Protein AF-A0A9E0BGP8-F1 (afdb_monomer_lite)

pLDDT: mean 94.91, std 9.85, range [43.12, 98.81]

Foldseek 3Di:
DDPVVLPVVLCCLQVVLLQQLLVQLQPDPNQLVSLVVSLVVSLVVLVVCCVVDPDDPVSSVCRSVPRGRVSSNNSSVNSNVVPPD

Secondary structure (DSSP, 8-state):
--GGGGHHHHHHHHHHHHHHHHHHHHH-SSHHHHHHHHHHHHHHHHHHHHHHS---HHHHHHHHHHTSHHHHHHHHHHHHHTT--

Radius of gyration: 13.69 Å; chains: 1; bounding box: 29×20×42 Å

Structure (mmCIF, N/CA/C/O backbone):
data_AF-A0A9E0BGP8-F1
#
_entry.id   AF-A0A9E0BGP8-F1
#
loop_
_atom_site.group_PDB
_atom_site.id
_atom_site.type_symbol
_atom_site.label_atom_id
_atom_site.label_alt_id
_atom_site.label_comp_id
_atom_site.label_asym_id
_atom_site.label_entity_id
_atom_site.label_seq_id
_atom_site.pdbx_PDB_ins_code
_atom_site.Cartn_x
_atom_site.Cartn_y
_atom_site.Cartn_z
_atom_site.occupancy
_atom_site.B_iso_or_equiv
_atom_site.auth_seq_id
_atom_site.auth_comp_id
_atom_site.auth_asym_id
_atom_site.auth_atom_id
_atom_site.pdbx_PDB_model_num
ATOM 1 N N . MET A 1 1 ? 16.127 -5.490 -18.549 1.00 75.00 1 MET A N 1
ATOM 2 C CA . MET A 1 1 ? 15.644 -5.639 -17.157 1.00 75.00 1 MET A CA 1
ATOM 3 C C . MET A 1 1 ? 15.039 -7.025 -17.020 1.00 75.00 1 MET A C 1
ATOM 5 O O . MET A 1 1 ? 14.289 -7.411 -17.905 1.00 75.00 1 MET A O 1
ATOM 9 N N . GLU A 1 2 ? 15.369 -7.771 -15.969 1.00 89.94 2 GLU A N 1
ATOM 10 C CA . GLU A 1 2 ? 14.845 -9.124 -15.739 1.00 89.94 2 GLU A CA 1
ATOM 11 C C . GLU A 1 2 ? 13.746 -9.118 -14.662 1.00 89.94 2 GLU A C 1
ATOM 13 O O . GLU A 1 2 ? 13.812 -8.282 -13.757 1.00 89.94 2 GLU A O 1
ATOM 18 N N . PRO A 1 3 ? 12.778 -10.059 -14.694 1.00 89.38 3 PRO A N 1
ATOM 19 C CA . PRO A 1 3 ? 11.700 -10.140 -13.702 1.00 89.38 3 PRO A CA 1
ATOM 20 C C . PRO A 1 3 ? 12.176 -10.169 -12.242 1.00 89.38 3 PRO A C 1
ATOM 22 O O . PRO A 1 3 ? 11.547 -9.567 -11.376 1.00 89.38 3 PRO A O 1
ATOM 25 N N . LYS A 1 4 ? 13.328 -10.796 -11.963 1.00 92.62 4 LYS A N 1
ATOM 26 C CA . LYS A 1 4 ? 13.892 -10.905 -10.606 1.00 92.62 4 LYS A CA 1
ATOM 27 C C . LYS A 1 4 ? 14.159 -9.550 -9.936 1.00 92.62 4 LYS A C 1
ATOM 29 O O . LYS A 1 4 ? 14.085 -9.454 -8.716 1.00 92.62 4 LYS A O 1
ATOM 34 N N . HIS A 1 5 ? 14.428 -8.498 -10.714 1.00 93.12 5 HIS A N 1
ATOM 35 C CA . HIS A 1 5 ? 14.701 -7.160 -10.177 1.00 93.12 5 HIS A CA 1
ATOM 36 C C . HI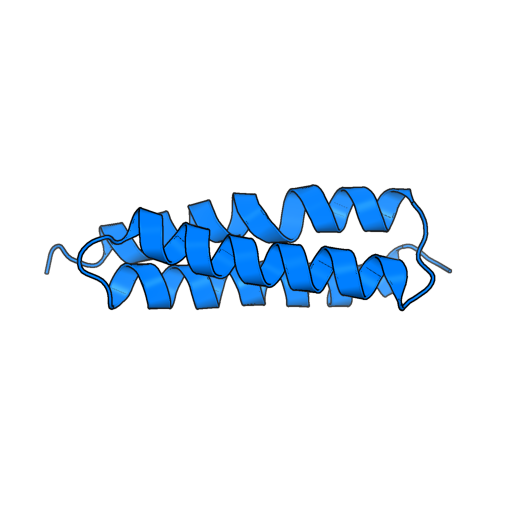S A 1 5 ? 13.453 -6.475 -9.605 1.00 93.12 5 HIS A C 1
ATOM 38 O O . HIS A 1 5 ? 13.572 -5.489 -8.887 1.00 93.12 5 HIS A O 1
ATOM 44 N N . PHE A 1 6 ? 12.266 -7.002 -9.904 1.00 95.25 6 PHE A N 1
ATOM 45 C CA . PHE A 1 6 ? 10.985 -6.410 -9.535 1.00 95.25 6 PHE A CA 1
ATOM 46 C C . PHE A 1 6 ? 10.312 -7.090 -8.340 1.00 95.25 6 PHE A C 1
ATOM 48 O O . PHE A 1 6 ? 9.341 -6.566 -7.801 1.00 95.25 6 PHE A O 1
ATOM 55 N N . VAL A 1 7 ? 10.866 -8.216 -7.878 1.00 96.75 7 VAL A N 1
ATOM 56 C CA . VAL A 1 7 ? 10.364 -8.945 -6.707 1.00 96.75 7 VAL A CA 1
ATOM 57 C C . VAL A 1 7 ? 10.437 -8.071 -5.457 1.00 96.75 7 VAL A C 1
ATOM 59 O O . VAL A 1 7 ? 9.440 -7.902 -4.765 1.00 96.75 7 VAL A O 1
ATOM 62 N N . PHE A 1 8 ? 11.594 -7.467 -5.179 1.00 97.31 8 PHE A N 1
ATOM 63 C CA . PHE A 1 8 ? 11.764 -6.637 -3.985 1.00 97.31 8 PHE A CA 1
ATOM 64 C C . PHE A 1 8 ? 10.975 -5.322 -4.026 1.00 97.31 8 PHE A C 1
ATOM 66 O O . PHE A 1 8 ? 10.340 -5.021 -3.018 1.00 97.31 8 PHE A O 1
ATOM 73 N N . PRO A 1 9 ? 10.934 -4.570 -5.144 1.00 97.06 9 PRO A N 1
ATOM 74 C CA . PRO A 1 9 ? 10.027 -3.432 -5.276 1.00 97.06 9 PRO A CA 1
ATOM 75 C C . PRO A 1 9 ? 8.561 -3.794 -5.005 1.00 97.06 9 PRO A C 1
ATOM 77 O O . PRO A 1 9 ? 7.935 -3.164 -4.156 1.00 97.06 9 PRO A O 1
ATOM 80 N N . PHE A 1 10 ? 8.050 -4.863 -5.630 1.00 98.19 10 PHE A N 1
ATOM 81 C CA . PHE A 1 10 ? 6.680 -5.327 -5.390 1.00 98.19 10 PHE A CA 1
ATOM 82 C C . PHE A 1 10 ? 6.438 -5.658 -3.916 1.00 98.19 10 PHE A C 1
ATOM 84 O O . PHE A 1 10 ? 5.464 -5.203 -3.320 1.00 98.19 10 PHE A O 1
ATOM 91 N N . LEU A 1 11 ? 7.336 -6.437 -3.303 1.00 98.25 11 LEU A N 1
ATOM 92 C CA . LEU A 1 11 ? 7.214 -6.817 -1.897 1.00 98.25 11 LEU A CA 1
ATOM 93 C C . LEU A 1 11 ? 7.268 -5.599 -0.973 1.00 98.25 11 LEU A C 1
ATOM 95 O O . LEU A 1 11 ? 6.495 -5.540 -0.020 1.00 98.25 11 LEU A O 1
ATOM 99 N N . ALA A 1 12 ? 8.133 -4.624 -1.255 1.00 98.19 12 ALA A N 1
ATOM 100 C CA . ALA A 1 12 ? 8.224 -3.395 -0.475 1.00 98.19 12 ALA A CA 1
ATOM 101 C C . ALA A 1 12 ? 6.908 -2.605 -0.523 1.00 98.19 12 ALA A C 1
ATOM 103 O O . ALA A 1 12 ? 6.390 -2.211 0.524 1.00 98.19 12 ALA A O 1
ATOM 104 N N . HIS A 1 13 ? 6.322 -2.437 -1.710 1.00 98.38 13 HIS A N 1
ATOM 105 C CA . HIS A 1 13 ? 5.027 -1.776 -1.865 1.00 98.38 13 HIS A CA 1
ATOM 106 C C . HIS A 1 13 ? 3.895 -2.561 -1.188 1.00 98.38 13 HIS A C 1
ATOM 108 O O . HIS A 1 13 ? 3.096 -1.986 -0.444 1.00 98.38 13 HIS A O 1
ATOM 114 N N . ALA A 1 14 ? 3.858 -3.880 -1.389 1.00 98.75 14 ALA A N 1
ATOM 115 C CA . ALA A 1 14 ? 2.797 -4.751 -0.900 1.00 98.75 14 ALA A CA 1
ATOM 116 C C . ALA A 1 14 ? 2.797 -4.879 0.628 1.00 98.75 14 ALA A C 1
ATOM 118 O O . ALA A 1 14 ? 1.770 -4.673 1.281 1.00 98.75 14 ALA A O 1
ATOM 119 N N . ILE A 1 15 ? 3.956 -5.186 1.214 1.00 98.69 15 ILE A N 1
ATOM 120 C CA . ILE A 1 15 ? 4.115 -5.335 2.665 1.00 98.69 15 ILE A CA 1
ATOM 121 C C . ILE A 1 15 ? 3.978 -3.976 3.350 1.00 98.69 15 ILE A C 1
ATOM 123 O O . ILE A 1 15 ? 3.322 -3.892 4.388 1.00 98.69 15 ILE A O 1
ATOM 127 N N . GLY A 1 16 ? 4.526 -2.907 2.760 1.00 98.56 16 GLY A N 1
ATOM 128 C CA . GLY A 1 16 ? 4.362 -1.549 3.275 1.00 98.56 16 GLY A CA 1
ATOM 129 C C . GLY A 1 16 ? 2.891 -1.137 3.350 1.00 98.56 16 GLY A C 1
ATOM 130 O O . GLY A 1 16 ? 2.430 -0.691 4.404 1.00 98.56 16 GLY A O 1
ATOM 131 N N . THR A 1 17 ? 2.128 -1.371 2.276 1.00 98.81 17 THR A N 1
ATOM 132 C CA . THR A 1 17 ? 0.690 -1.069 2.260 1.00 98.81 17 THR A CA 1
ATOM 133 C C . THR A 1 17 ? -0.074 -1.916 3.273 1.00 98.81 17 THR A C 1
ATOM 135 O O . THR A 1 17 ? -0.900 -1.386 4.017 1.00 98.81 17 THR A O 1
ATOM 138 N N . LEU A 1 18 ? 0.215 -3.219 3.348 1.00 98.81 18 LEU A N 1
ATOM 139 C CA . LEU A 1 18 ? -0.433 -4.130 4.294 1.00 98.81 18 LEU A CA 1
ATOM 140 C C . LEU A 1 18 ? -0.184 -3.722 5.746 1.00 98.81 18 LEU A C 1
ATOM 142 O O . LEU A 1 18 ? -1.136 -3.628 6.520 1.00 98.81 18 LEU A O 1
ATOM 146 N N . ALA A 1 19 ? 1.070 -3.455 6.114 1.00 98.69 19 ALA A N 1
ATOM 147 C CA . ALA A 1 19 ? 1.436 -3.063 7.471 1.00 98.69 19 ALA A CA 1
ATOM 148 C C . ALA A 1 19 ? 0.824 -1.705 7.846 1.00 98.69 19 ALA A C 1
ATOM 150 O O . ALA A 1 19 ? 0.229 -1.567 8.917 1.00 98.69 19 ALA A O 1
ATOM 151 N N . GLY A 1 20 ? 0.896 -0.720 6.945 1.00 98.62 20 GLY A N 1
ATOM 152 C CA . GLY A 1 20 ? 0.291 0.594 7.156 1.00 98.62 20 GLY A CA 1
ATOM 153 C C . GLY A 1 20 ? -1.228 0.516 7.323 1.00 98.62 20 GLY A C 1
ATOM 154 O O . GLY A 1 20 ? -1.781 1.082 8.267 1.00 98.62 20 GLY A O 1
ATOM 155 N N . ALA A 1 21 ? -1.908 -0.232 6.453 1.00 98.62 21 ALA A N 1
ATOM 156 C CA . ALA A 1 21 ? -3.353 -0.424 6.525 1.00 98.62 21 ALA A CA 1
ATOM 157 C C . ALA A 1 21 ? -3.783 -1.207 7.775 1.00 98.62 21 ALA A C 1
ATOM 159 O O . ALA A 1 21 ? -4.799 -0.867 8.385 1.00 98.62 21 ALA A O 1
ATOM 160 N N . PHE A 1 22 ? -3.001 -2.209 8.188 1.00 98.62 22 PHE A N 1
ATOM 161 C CA . PHE A 1 22 ? -3.213 -2.946 9.434 1.00 98.62 22 PHE A CA 1
ATOM 162 C C . PHE A 1 22 ? -3.169 -2.022 10.651 1.00 98.62 22 PHE A C 1
ATOM 164 O O . PHE A 1 22 ? -4.115 -1.999 11.444 1.00 98.62 22 PHE A O 1
ATOM 171 N N . LEU A 1 23 ? -2.111 -1.217 10.775 1.00 98.44 23 LEU A N 1
ATOM 172 C CA . LEU A 1 23 ? -1.964 -0.280 11.888 1.00 98.44 23 LEU A CA 1
ATOM 173 C C . LEU A 1 23 ? -3.066 0.788 11.868 1.00 98.44 23 LEU A C 1
ATOM 175 O O . LEU A 1 23 ? -3.684 1.051 12.899 1.00 98.44 23 LEU A O 1
ATOM 179 N N . ALA A 1 24 ? -3.388 1.341 10.697 1.00 98.25 24 ALA A N 1
ATOM 180 C CA . ALA A 1 24 ? -4.461 2.323 10.553 1.00 98.25 24 ALA A CA 1
ATOM 181 C C . ALA A 1 24 ? -5.832 1.761 10.950 1.00 98.25 24 ALA A C 1
ATOM 183 O O . ALA A 1 24 ? -6.604 2.432 11.638 1.00 98.25 24 ALA A O 1
ATOM 184 N N . ALA A 1 25 ? -6.142 0.522 10.563 1.00 98.06 25 ALA A N 1
ATOM 185 C CA . ALA A 1 25 ? -7.366 -0.146 10.990 1.00 98.06 25 ALA A CA 1
ATOM 186 C C . ALA A 1 25 ? -7.383 -0.441 12.493 1.00 98.06 25 ALA A C 1
ATOM 188 O O . ALA A 1 25 ? -8.438 -0.329 13.114 1.00 98.06 25 ALA A O 1
ATOM 189 N N . ARG A 1 26 ? -6.242 -0.804 13.091 1.00 96.12 26 ARG A N 1
ATOM 190 C CA . ARG A 1 26 ? -6.163 -1.141 14.519 1.00 96.12 26 ARG A CA 1
ATOM 191 C C . ARG A 1 26 ? -6.329 0.076 15.431 1.00 96.12 26 ARG A C 1
ATOM 193 O O . ARG A 1 26 ? -6.864 -0.074 16.528 1.00 96.12 26 ARG A O 1
ATOM 200 N N . LEU A 1 27 ? -5.866 1.242 14.981 1.00 96.81 27 LEU A N 1
ATOM 201 C CA . LEU A 1 27 ? -5.803 2.479 15.767 1.00 96.81 27 LEU A CA 1
ATOM 202 C C . LEU A 1 27 ? -6.967 3.447 15.508 1.00 96.81 27 LEU A C 1
ATOM 204 O O . LEU A 1 27 ? -7.064 4.473 16.175 1.00 96.81 27 LEU A O 1
ATOM 208 N N . SER A 1 28 ? -7.843 3.158 14.544 1.00 95.75 28 SER A N 1
ATOM 209 C CA . SER A 1 28 ? -8.950 4.048 14.180 1.00 95.75 28 SER A CA 1
ATOM 210 C C . SER A 1 28 ? -10.314 3.512 14.608 1.00 95.75 28 SER A C 1
ATOM 212 O O . SER A 1 28 ? -10.544 2.308 14.698 1.00 95.75 28 SER A O 1
ATOM 214 N N . VAL A 1 29 ? -11.263 4.432 14.809 1.00 93.25 29 VAL A N 1
ATOM 215 C CA . VAL A 1 29 ? -12.682 4.097 15.021 1.00 93.25 29 VAL A CA 1
ATOM 216 C C . VAL A 1 29 ? -13.293 3.538 13.730 1.00 93.25 29 VAL A C 1
ATOM 218 O O . VAL A 1 29 ? -13.950 2.500 13.731 1.00 93.25 29 VAL A O 1
ATOM 221 N N . SER A 1 30 ? -13.024 4.191 12.593 1.00 94.94 30 SER A N 1
ATOM 222 C CA . SER A 1 30 ? -13.520 3.786 11.273 1.00 94.94 30 SER A CA 1
ATOM 223 C C . SER A 1 30 ? -12.506 2.906 10.529 1.00 94.94 30 SER A C 1
ATOM 225 O O . SER A 1 30 ? -12.001 3.277 9.466 1.00 94.94 30 SER A O 1
ATOM 227 N N . LYS A 1 31 ? -12.258 1.712 11.071 1.00 96.12 31 LYS A N 1
ATOM 228 C CA . LYS A 1 31 ? -11.161 0.798 10.706 1.00 96.12 31 LYS A CA 1
ATOM 229 C C . LYS A 1 31 ? -10.896 0.638 9.204 1.00 96.12 31 LYS A C 1
ATOM 231 O O . LYS A 1 31 ? -9.832 1.011 8.717 1.00 96.12 31 LYS A O 1
ATOM 236 N N . MET A 1 32 ? -11.870 0.117 8.450 1.00 97.88 32 MET A N 1
ATOM 237 C CA . MET A 1 32 ? -11.685 -0.154 7.015 1.00 97.88 32 MET A CA 1
ATOM 238 C C . MET A 1 32 ? -11.527 1.122 6.187 1.00 97.88 32 MET A C 1
ATOM 240 O O . MET A 1 32 ? -10.770 1.131 5.222 1.00 97.88 32 MET A O 1
ATOM 244 N N . ARG A 1 33 ? -12.191 2.218 6.573 1.00 98.25 33 ARG A N 1
ATOM 245 C CA . ARG A 1 33 ? -12.008 3.512 5.902 1.00 98.25 33 ARG A CA 1
ATOM 246 C C . ARG A 1 33 ? -10.570 3.993 6.067 1.00 98.25 33 ARG A C 1
ATOM 248 O O . ARG A 1 33 ? -9.950 4.365 5.080 1.00 98.25 33 ARG A O 1
ATOM 255 N N . SER A 1 34 ? -10.030 3.950 7.284 1.00 98.19 34 SER A N 1
ATOM 256 C CA . SER A 1 34 ? -8.648 4.357 7.550 1.00 98.19 34 SER A CA 1
ATOM 257 C C . SER A 1 34 ? -7.631 3.464 6.835 1.00 98.19 34 SER A C 1
ATOM 259 O O . SER A 1 34 ? -6.668 3.984 6.278 1.00 98.19 34 SER A O 1
ATOM 261 N N . ALA A 1 35 ? -7.875 2.152 6.758 1.00 98.56 35 ALA A N 1
ATOM 262 C CA . ALA A 1 35 ? -7.057 1.237 5.958 1.00 98.56 35 ALA A CA 1
ATOM 263 C C . ALA A 1 35 ? -7.024 1.621 4.470 1.00 98.56 35 ALA A C 1
ATOM 265 O O . ALA A 1 35 ? -5.948 1.708 3.881 1.00 98.56 35 ALA A O 1
ATOM 266 N N . PHE A 1 36 ? -8.183 1.906 3.867 1.00 98.69 36 PHE A N 1
ATOM 267 C CA . PHE A 1 36 ? -8.252 2.323 2.464 1.00 98.69 36 PHE A CA 1
ATOM 268 C C . PHE A 1 36 ? -7.700 3.728 2.216 1.0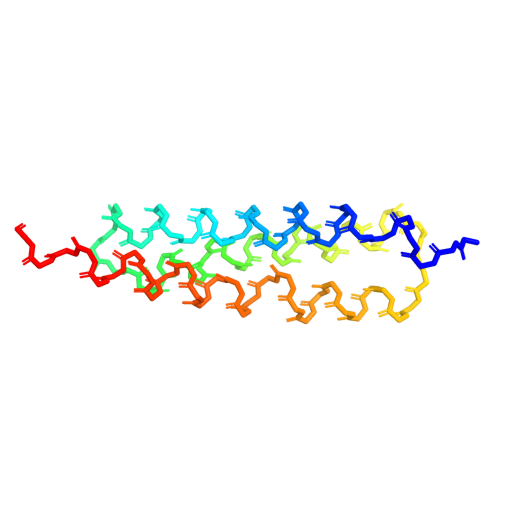0 98.69 36 PHE A C 1
ATOM 270 O O . PHE A 1 36 ? -7.166 3.963 1.139 1.00 98.69 36 PHE A O 1
ATOM 277 N N . ILE A 1 37 ? -7.764 4.643 3.188 1.00 98.75 37 ILE A N 1
ATOM 278 C CA . ILE A 1 37 ? -7.086 5.946 3.088 1.00 98.75 37 ILE A CA 1
ATOM 279 C C . ILE A 1 37 ? -5.572 5.737 2.975 1.00 98.75 37 ILE A C 1
ATOM 281 O O . ILE A 1 37 ? -4.951 6.280 2.064 1.00 98.75 37 ILE A O 1
ATOM 285 N N . VAL A 1 38 ? -4.983 4.906 3.843 1.00 98.69 38 VAL A N 1
ATOM 286 C CA . VAL A 1 38 ? -3.552 4.567 3.755 1.00 98.69 38 VAL A CA 1
ATOM 287 C C . VAL A 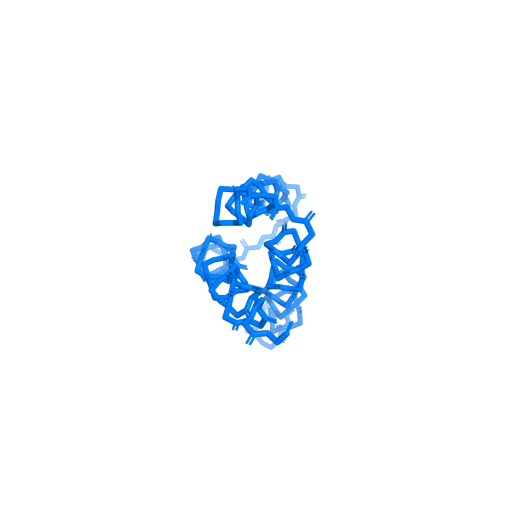1 38 ? -3.232 3.865 2.436 1.00 98.69 38 VAL A C 1
ATOM 289 O O . VAL A 1 38 ? -2.296 4.267 1.749 1.00 98.69 38 VAL A O 1
ATOM 292 N N . GLY A 1 39 ? -4.042 2.883 2.034 1.00 98.75 39 GLY A N 1
ATOM 293 C CA . GLY A 1 39 ? -3.908 2.218 0.736 1.00 98.75 39 GLY A CA 1
ATOM 294 C C . GLY A 1 39 ? -3.971 3.175 -0.454 1.00 98.75 39 GLY A C 1
ATOM 295 O O . GLY A 1 39 ? -3.206 3.027 -1.401 1.00 98.75 39 GLY A O 1
ATOM 296 N N . GLY A 1 40 ? -4.841 4.183 -0.388 1.00 98.75 40 GLY A N 1
ATOM 297 C CA . GLY A 1 40 ? -4.960 5.231 -1.396 1.00 98.75 40 GLY A CA 1
ATOM 298 C C . GLY A 1 40 ? -3.705 6.094 -1.490 1.00 98.75 40 GLY A C 1
ATOM 299 O O . GLY A 1 40 ? -3.209 6.318 -2.590 1.00 98.75 40 GLY A O 1
ATOM 300 N N . PHE A 1 41 ? -3.135 6.522 -0.360 1.00 98.81 41 PHE A N 1
ATOM 301 C CA . PHE A 1 41 ? -1.864 7.257 -0.363 1.00 98.81 41 PHE A CA 1
ATOM 302 C C . PHE A 1 41 ? -0.705 6.420 -0.909 1.00 98.81 41 PHE A C 1
ATOM 304 O O . PHE A 1 41 ? 0.093 6.926 -1.696 1.00 98.81 41 PHE A O 1
ATOM 311 N N . PHE A 1 42 ? -0.636 5.139 -0.546 1.00 98.62 42 PHE A N 1
ATOM 312 C CA . PHE A 1 42 ? 0.359 4.222 -1.099 1.00 98.62 42 PHE A CA 1
ATOM 313 C C . PHE A 1 42 ? 0.183 4.031 -2.611 1.00 98.62 42 PHE A C 1
ATOM 315 O O . PHE A 1 42 ? 1.172 4.086 -3.336 1.00 98.62 42 PHE A O 1
ATOM 322 N N . LEU A 1 43 ? -1.055 3.898 -3.104 1.00 98.75 43 LEU A N 1
ATOM 323 C CA . LEU A 1 43 ? -1.342 3.831 -4.540 1.00 98.75 43 LEU A CA 1
ATOM 324 C C . LEU A 1 43 ? -0.915 5.112 -5.267 1.00 98.75 43 LEU A C 1
ATOM 326 O O . LEU A 1 43 ? -0.296 5.029 -6.322 1.00 98.75 43 LEU A O 1
ATOM 330 N N . LEU A 1 44 ? -1.208 6.291 -4.710 1.00 98.75 44 LEU A N 1
ATOM 331 C CA . LEU A 1 44 ? -0.759 7.566 -5.280 1.00 98.75 44 LEU A CA 1
ATOM 332 C C . LEU A 1 44 ? 0.773 7.6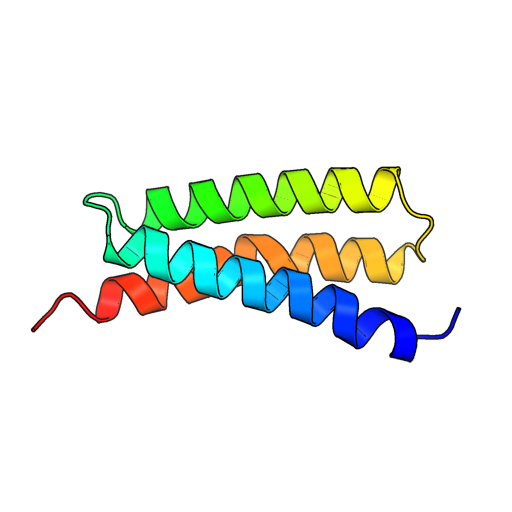36 -5.349 1.00 98.75 44 LEU A C 1
ATOM 334 O O . LEU A 1 44 ? 1.320 8.043 -6.374 1.00 98.75 44 LEU A O 1
ATOM 338 N N . GLY A 1 45 ? 1.461 7.184 -4.297 1.00 98.50 45 GLY A N 1
ATOM 339 C CA . GLY A 1 45 ? 2.917 7.039 -4.291 1.00 98.50 45 GLY A CA 1
ATOM 340 C C . GLY A 1 45 ? 3.416 6.052 -5.350 1.00 98.50 45 GLY A C 1
ATOM 341 O O . GLY A 1 45 ? 4.387 6.342 -6.042 1.00 98.50 45 GLY A O 1
ATOM 342 N N . GLY A 1 46 ? 2.719 4.931 -5.537 1.00 98.00 46 GLY A N 1
ATOM 343 C CA . GLY A 1 46 ? 2.994 3.949 -6.585 1.00 98.00 46 GLY A CA 1
ATOM 344 C C . GLY A 1 46 ? 2.863 4.518 -7.992 1.00 98.00 46 GLY A C 1
ATOM 345 O O . GLY A 1 46 ? 3.775 4.381 -8.804 1.00 98.00 46 GLY A O 1
ATOM 346 N N . ILE A 1 47 ? 1.769 5.232 -8.267 1.00 98.50 47 ILE A N 1
ATOM 347 C CA . ILE A 1 47 ? 1.554 5.927 -9.543 1.00 98.50 47 ILE A CA 1
ATOM 348 C C . ILE A 1 47 ? 2.693 6.919 -9.784 1.00 98.50 47 ILE A C 1
ATOM 350 O O . ILE A 1 47 ? 3.335 6.860 -10.833 1.00 98.50 47 ILE A O 1
ATOM 354 N N . ALA A 1 48 ? 3.008 7.765 -8.799 1.00 98.44 48 ALA A N 1
ATOM 355 C CA . ALA A 1 48 ? 4.123 8.702 -8.902 1.00 98.44 48 ALA A CA 1
ATOM 356 C C . ALA A 1 48 ? 5.451 7.977 -9.185 1.00 98.44 48 ALA A C 1
ATOM 358 O O . ALA A 1 48 ? 6.177 8.359 -10.102 1.00 98.44 48 ALA A O 1
ATOM 359 N N . ASN A 1 49 ? 5.730 6.877 -8.482 1.00 97.62 49 ASN A N 1
ATOM 360 C CA . ASN A 1 49 ? 6.921 6.061 -8.696 1.00 97.62 49 ASN A CA 1
ATOM 361 C C . ASN A 1 49 ? 7.000 5.510 -10.132 1.00 97.62 49 ASN A C 1
ATOM 363 O O . ASN A 1 49 ? 8.057 5.600 -10.752 1.00 97.62 49 ASN A O 1
ATOM 367 N N . THR A 1 50 ? 5.893 5.013 -10.701 1.00 96.62 50 THR A N 1
ATOM 368 C CA . THR A 1 50 ? 5.861 4.532 -12.101 1.00 96.62 50 THR A CA 1
ATOM 369 C C . THR A 1 50 ? 6.070 5.640 -13.136 1.00 96.62 50 THR A C 1
ATOM 371 O O . THR A 1 50 ? 6.583 5.366 -14.219 1.00 96.62 50 THR A O 1
ATOM 374 N N . MET A 1 51 ? 5.703 6.885 -12.815 1.00 96.94 51 MET A N 1
ATOM 375 C CA . MET A 1 51 ? 5.939 8.047 -13.681 1.00 96.94 51 MET A CA 1
ATOM 376 C C . MET A 1 51 ? 7.373 8.581 -13.568 1.00 96.94 51 MET A C 1
ATOM 378 O O . MET A 1 51 ? 7.890 9.152 -14.525 1.00 96.94 51 MET A O 1
ATOM 382 N N . MET A 1 52 ? 8.011 8.412 -12.407 1.00 97.81 52 MET A N 1
ATOM 383 C CA . MET A 1 52 ? 9.365 8.902 -12.130 1.00 97.81 52 MET A CA 1
ATOM 384 C C . MET A 1 52 ? 10.457 7.913 -12.540 1.00 97.81 52 MET A C 1
ATOM 386 O O . MET A 1 52 ? 11.538 8.334 -12.951 1.00 97.81 52 MET A O 1
ATOM 390 N N . LEU A 1 53 ? 10.202 6.609 -12.407 1.00 94.81 53 LEU A N 1
ATOM 391 C CA . LEU A 1 53 ? 11.184 5.559 -12.655 1.00 94.81 53 LEU A CA 1
ATOM 392 C C . LEU A 1 53 ? 10.752 4.675 -13.832 1.00 94.81 53 LEU A C 1
ATOM 394 O O . LEU A 1 53 ? 9.660 4.101 -13.806 1.00 94.81 53 LEU A O 1
ATOM 398 N N . PRO A 1 54 ? 11.610 4.496 -14.855 1.00 93.25 54 PRO A N 1
ATOM 399 C CA . PRO A 1 54 ? 11.284 3.642 -15.985 1.00 93.25 54 PRO A CA 1
ATOM 400 C C . PRO A 1 54 ? 11.122 2.190 -15.522 1.00 93.25 54 PRO A C 1
ATOM 402 O O . PRO A 1 54 ? 12.021 1.609 -14.911 1.00 93.25 54 PRO A O 1
ATOM 405 N N . SER A 1 55 ? 9.982 1.586 -15.851 1.00 93.56 55 SER A N 1
ATOM 406 C CA . SER A 1 55 ? 9.694 0.182 -15.561 1.00 93.56 55 SER A CA 1
ATOM 407 C C . SER A 1 55 ? 8.945 -0.489 -16.719 1.00 93.56 55 SER A C 1
ATOM 409 O O . SER A 1 55 ? 8.294 0.190 -17.515 1.00 93.56 55 SER A O 1
ATOM 411 N N . PRO A 1 56 ? 9.045 -1.823 -16.869 1.00 96.56 56 PRO A N 1
ATOM 412 C CA . PRO A 1 56 ? 8.243 -2.555 -17.836 1.00 96.56 56 PRO A CA 1
ATOM 413 C C . PRO A 1 56 ? 6.753 -2.440 -17.507 1.00 96.56 56 PRO A C 1
ATOM 415 O O . PRO A 1 56 ? 6.360 -2.628 -16.358 1.00 96.56 56 PRO A O 1
ATOM 418 N N . VAL A 1 57 ? 5.918 -2.252 -18.531 1.00 96.31 57 VAL A N 1
ATOM 419 C CA . VAL A 1 57 ? 4.459 -2.086 -18.383 1.00 96.31 57 VAL A CA 1
ATOM 420 C C . VAL A 1 57 ? 3.815 -3.222 -17.582 1.00 96.31 57 VAL A C 1
ATOM 422 O O . VAL A 1 57 ? 2.951 -2.974 -16.745 1.00 96.31 57 VAL A O 1
ATOM 425 N N . TRP A 1 58 ? 4.258 -4.469 -17.788 1.00 96.88 58 TRP A N 1
ATOM 426 C CA . TRP A 1 58 ? 3.733 -5.619 -17.043 1.00 96.88 58 TRP A CA 1
ATOM 427 C C . TRP A 1 58 ? 3.952 -5.474 -15.533 1.00 96.88 58 TRP A C 1
ATOM 429 O O . TRP A 1 58 ? 3.072 -5.827 -14.748 1.00 96.88 58 TRP A O 1
ATOM 439 N N . PHE A 1 59 ? 5.107 -4.939 -15.125 1.00 97.19 59 PHE A N 1
ATOM 440 C CA . PHE A 1 59 ? 5.428 -4.735 -13.721 1.00 97.19 59 PHE A CA 1
ATOM 441 C C . PHE A 1 59 ? 4.589 -3.599 -13.157 1.00 97.19 59 PHE A C 1
ATOM 443 O O . PHE A 1 59 ? 3.953 -3.797 -12.130 1.00 97.19 59 PHE A O 1
ATOM 450 N N . SER A 1 60 ? 4.514 -2.461 -13.855 1.00 98.00 60 SER A N 1
ATOM 451 C CA . SER A 1 60 ? 3.705 -1.320 -13.415 1.00 98.00 60 SER A CA 1
ATOM 452 C C . SER A 1 60 ? 2.249 -1.730 -13.176 1.00 98.00 60 SER A C 1
ATOM 454 O O . SER A 1 60 ? 1.676 -1.379 -12.153 1.00 98.00 60 SER A O 1
ATOM 456 N N . ILE A 1 61 ? 1.661 -2.535 -14.069 1.00 98.12 61 ILE A N 1
ATOM 457 C 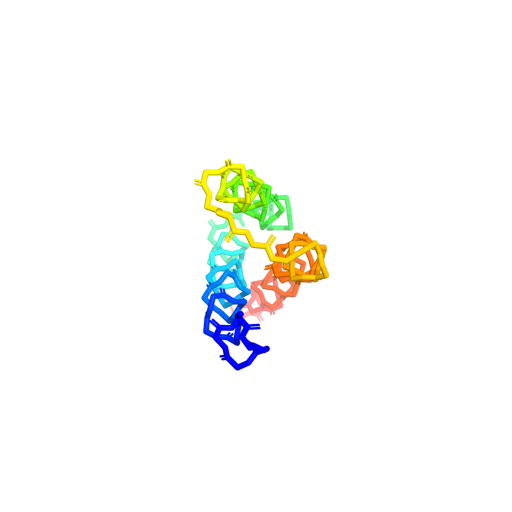CA . ILE A 1 61 ? 0.292 -3.047 -13.898 1.00 98.12 61 ILE A CA 1
ATOM 458 C C . ILE A 1 61 ? 0.201 -3.992 -12.694 1.00 98.12 61 ILE A C 1
ATOM 460 O O . ILE A 1 61 ? -0.702 -3.851 -11.871 1.00 98.12 61 ILE A O 1
ATOM 464 N N . THR A 1 62 ? 1.129 -4.948 -12.582 1.00 97.88 62 THR A N 1
ATOM 465 C CA . THR A 1 62 ? 1.137 -5.940 -11.491 1.00 97.88 62 THR A CA 1
ATOM 466 C C . THR A 1 62 ? 1.251 -5.259 -10.128 1.00 97.88 62 THR A C 1
ATOM 468 O O . THR A 1 62 ? 0.536 -5.607 -9.191 1.00 97.88 62 THR A O 1
ATOM 471 N N . ASP A 1 63 ? 2.122 -4.262 -10.037 1.00 98.44 63 ASP A N 1
ATOM 472 C CA . ASP A 1 63 ? 2.390 -3.489 -8.835 1.00 98.44 63 ASP A CA 1
ATOM 473 C C . ASP A 1 63 ? 1.200 -2.588 -8.470 1.00 98.44 63 ASP A C 1
ATOM 475 O O . ASP A 1 63 ? 0.635 -2.730 -7.386 1.00 98.44 63 ASP A O 1
ATOM 479 N N . LEU A 1 64 ? 0.722 -1.755 -9.404 1.00 98.44 64 LEU A N 1
ATOM 480 C CA . LEU A 1 64 ? -0.408 -0.842 -9.176 1.00 98.44 64 LEU A CA 1
ATOM 481 C C . LEU A 1 64 ? -1.703 -1.565 -8.787 1.00 98.44 64 LEU A C 1
ATOM 483 O O . LEU A 1 64 ? -2.465 -1.072 -7.953 1.00 98.44 64 LEU A O 1
ATOM 487 N N . VAL A 1 65 ? -1.960 -2.735 -9.369 1.00 98.44 65 VAL A N 1
ATOM 488 C CA . VAL A 1 65 ? -3.175 -3.499 -9.068 1.00 98.44 65 VAL A CA 1
ATOM 489 C C . VAL A 1 65 ? -2.995 -4.361 -7.823 1.00 98.44 65 VAL A C 1
ATOM 491 O O . VAL A 1 65 ? -3.906 -4.427 -7.002 1.00 98.44 65 VAL A O 1
ATOM 494 N N . GLY A 1 66 ? -1.848 -5.025 -7.669 1.00 98.12 66 GLY A N 1
ATOM 495 C CA . GLY A 1 66 ? -1.642 -6.048 -6.644 1.00 98.12 66 GLY A CA 1
ATOM 496 C C . GLY A 1 66 ? -1.128 -5.522 -5.307 1.00 98.12 66 GLY A C 1
ATOM 497 O O . GLY A 1 66 ? -1.557 -6.007 -4.260 1.00 98.12 66 GLY A O 1
ATOM 498 N N . ALA A 1 67 ? -0.227 -4.540 -5.317 1.00 98.56 67 ALA A N 1
ATOM 499 C CA . ALA A 1 67 ? 0.530 -4.154 -4.128 1.00 98.56 67 ALA A CA 1
ATOM 500 C C . ALA A 1 67 ? -0.203 -3.154 -3.219 1.00 98.56 67 ALA A C 1
ATOM 502 O O . ALA A 1 67 ? 0.158 -3.017 -2.053 1.00 98.56 67 ALA A O 1
ATOM 503 N N . TYR A 1 68 ? -1.242 -2.473 -3.715 1.00 98.62 68 TYR A N 1
ATOM 504 C CA . TYR A 1 68 ? -1.861 -1.359 -2.991 1.00 98.62 68 TYR A CA 1
ATOM 505 C C . TYR A 1 68 ? -3.251 -1.686 -2.444 1.00 98.62 68 TYR A C 1
ATOM 507 O O . TYR A 1 68 ? -3.385 -2.084 -1.289 1.00 98.62 68 TYR A O 1
ATOM 515 N N . LEU A 1 69 ? -4.313 -1.544 -3.245 1.00 98.50 69 LEU A N 1
ATOM 516 C CA . LEU A 1 69 ? -5.689 -1.699 -2.752 1.00 98.50 69 LEU A CA 1
ATOM 517 C C . LEU A 1 69 ? -5.999 -3.106 -2.201 1.00 98.50 69 LEU A C 1
ATOM 519 O O . LEU A 1 69 ? -6.623 -3.179 -1.136 1.00 98.50 69 LEU A O 1
ATOM 523 N N . PRO A 1 70 ? -5.549 -4.219 -2.823 1.00 98.69 70 PRO A N 1
ATOM 524 C CA . PRO A 1 70 ? -5.740 -5.551 -2.247 1.00 98.69 70 PRO A CA 1
ATOM 525 C C . PRO A 1 70 ? -5.029 -5.714 -0.902 1.00 98.69 70 PRO A C 1
ATOM 527 O O . PRO A 1 70 ? -5.610 -6.240 0.048 1.00 98.69 70 PRO A O 1
ATOM 530 N N . MET A 1 71 ? -3.801 -5.205 -0.787 1.00 98.81 71 MET A N 1
ATOM 531 C CA . MET A 1 71 ? -3.020 -5.274 0.450 1.00 98.81 71 MET A CA 1
ATOM 532 C C . MET A 1 71 ? -3.584 -4.360 1.538 1.00 98.81 71 MET A C 1
ATOM 534 O O . MET A 1 71 ? -3.578 -4.731 2.710 1.00 98.81 71 MET A O 1
ATOM 538 N N . ALA A 1 72 ? -4.156 -3.215 1.162 1.00 98.75 72 ALA A N 1
ATOM 539 C CA . ALA A 1 72 ? -4.875 -2.340 2.078 1.00 98.75 72 ALA A CA 1
ATOM 540 C C . ALA A 1 72 ? -6.131 -3.018 2.637 1.00 98.75 72 ALA A C 1
ATOM 542 O O . ALA A 1 72 ? -6.403 -2.934 3.836 1.00 98.75 72 ALA A O 1
ATOM 543 N N . TRP A 1 73 ? -6.872 -3.738 1.792 1.00 98.69 73 TRP A N 1
ATOM 544 C CA . TRP A 1 73 ? -8.013 -4.534 2.235 1.00 98.69 73 TRP A CA 1
ATOM 545 C C . TRP A 1 73 ? -7.590 -5.676 3.167 1.00 98.69 73 TRP A C 1
ATOM 547 O O . TRP A 1 73 ? -8.190 -5.835 4.231 1.00 98.69 73 TRP A O 1
ATOM 557 N N . LEU A 1 74 ? -6.541 -6.434 2.817 1.00 98.56 74 LEU A N 1
ATOM 558 C CA . LEU A 1 74 ? -6.012 -7.520 3.654 1.00 98.56 74 LEU A CA 1
ATOM 559 C C . LEU A 1 74 ? -5.519 -7.006 5.012 1.00 98.56 74 LEU A C 1
ATOM 561 O O . LEU A 1 74 ? -5.928 -7.530 6.050 1.00 98.56 74 LEU A O 1
ATOM 565 N N . GLY A 1 75 ? -4.691 -5.959 5.010 1.00 98.50 75 GLY A N 1
ATOM 566 C CA . GLY A 1 75 ? -4.187 -5.320 6.224 1.00 98.50 75 GLY A CA 1
ATOM 567 C C . GLY A 1 75 ? -5.320 -4.760 7.077 1.00 98.50 75 GLY A C 1
ATOM 568 O O . GLY A 1 75 ? -5.398 -5.047 8.271 1.00 98.50 75 GLY A O 1
ATOM 569 N N . GLY A 1 76 ? -6.263 -4.048 6.457 1.00 98.44 76 GLY A N 1
ATOM 570 C CA . GLY A 1 76 ? -7.445 -3.522 7.131 1.00 98.44 76 GLY A CA 1
ATOM 571 C C . GLY A 1 76 ? -8.289 -4.616 7.784 1.00 98.44 76 GLY A C 1
ATOM 572 O O . GLY A 1 76 ? -8.617 -4.519 8.968 1.00 98.44 76 GLY A O 1
ATOM 573 N N . LYS A 1 77 ? -8.578 -5.698 7.052 1.00 98.06 77 LYS A N 1
ATOM 574 C CA . LYS A 1 77 ? -9.323 -6.852 7.567 1.00 98.06 77 LYS A CA 1
ATOM 575 C C . LYS A 1 77 ? -8.605 -7.483 8.759 1.00 98.06 77 LYS A C 1
ATOM 577 O O . LYS A 1 77 ? -9.231 -7.655 9.804 1.00 98.06 77 LYS A O 1
ATOM 582 N N . ALA A 1 78 ? -7.303 -7.743 8.648 1.00 97.56 78 ALA A N 1
ATOM 583 C CA . ALA A 1 78 ? -6.505 -8.278 9.749 1.00 97.56 78 ALA A CA 1
ATOM 584 C C . ALA A 1 78 ? -6.517 -7.345 10.977 1.00 97.56 78 ALA A C 1
ATOM 586 O O . ALA A 1 78 ? -6.730 -7.801 12.097 1.00 97.56 78 ALA A O 1
ATOM 587 N N . GLY A 1 79 ? -6.388 -6.030 10.777 1.00 96.69 79 GLY A N 1
ATOM 588 C CA . GLY A 1 79 ? -6.432 -5.041 11.862 1.00 96.69 79 GLY A CA 1
ATOM 589 C C . GLY A 1 79 ? -7.803 -4.940 12.539 1.00 96.69 79 GLY A C 1
ATOM 590 O O . GLY A 1 79 ? -7.887 -4.673 13.740 1.00 96.69 79 GLY A O 1
ATOM 591 N N . THR A 1 80 ? -8.888 -5.196 11.796 1.00 94.62 80 THR A N 1
ATOM 592 C CA . THR A 1 80 ? -10.256 -5.170 12.342 1.00 94.62 80 THR A CA 1
ATOM 593 C C . THR A 1 80 ? -10.574 -6.349 13.254 1.00 94.62 80 THR A C 1
ATOM 595 O O . THR A 1 80 ? -11.248 -6.152 14.269 1.00 94.62 80 THR A O 1
ATOM 598 N N . GLN A 1 81 ? -10.084 -7.544 12.912 1.00 81.75 81 GLN A N 1
ATOM 599 C CA . GLN A 1 81 ? -10.394 -8.799 13.603 1.00 81.75 81 GLN A CA 1
ATOM 600 C C . GLN A 1 81 ? -9.761 -8.872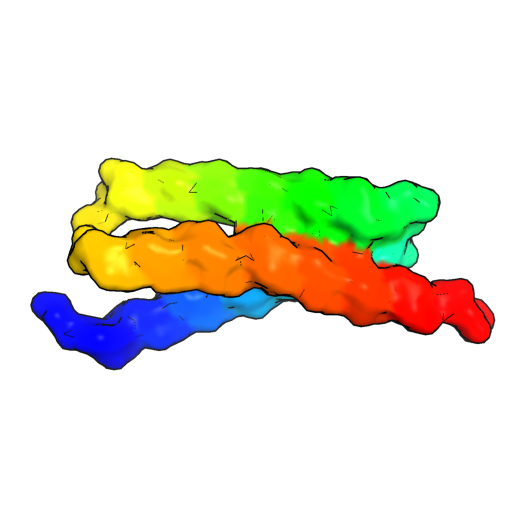 14.999 1.00 81.75 81 GLN A C 1
ATOM 602 O O . GLN A 1 81 ? -10.316 -9.492 15.899 1.00 81.75 81 GLN A O 1
ATOM 607 N N . THR A 1 82 ? -8.656 -8.162 15.223 1.00 66.56 82 THR A N 1
ATOM 608 C CA . THR A 1 82 ? -7.912 -8.182 16.494 1.00 66.56 82 THR A CA 1
ATOM 609 C C . THR A 1 82 ? -8.523 -7.287 17.585 1.00 66.56 82 THR A C 1
ATOM 611 O O . THR A 1 82 ? -7.968 -7.170 18.670 1.00 66.56 82 THR A O 1
ATOM 614 N N . SER A 1 83 ? -9.652 -6.613 17.339 1.00 57.97 83 SER A N 1
ATOM 615 C CA . SER A 1 83 ? -10.283 -5.721 18.336 1.00 57.97 83 SER A CA 1
ATOM 616 C C . SER A 1 83 ? -11.323 -6.393 19.245 1.00 57.97 83 SER A C 1
ATOM 618 O O . SER A 1 83 ? -12.100 -5.678 19.867 1.00 57.97 83 SER A O 1
ATOM 620 N N . ALA A 1 84 ? -11.385 -7.726 19.287 1.00 49.88 84 ALA A N 1
ATOM 621 C CA . ALA A 1 84 ? -12.356 -8.482 20.087 1.00 49.88 84 ALA A CA 1
ATOM 622 C C . ALA A 1 84 ? -11.771 -9.082 21.385 1.00 49.88 84 ALA A C 1
ATOM 624 O O . ALA A 1 84 ? -12.278 -10.094 21.857 1.00 49.88 84 ALA A O 1
ATOM 625 N N . ALA A 1 85 ? -10.711 -8.491 21.944 1.00 43.12 85 ALA A N 1
ATOM 626 C CA . ALA A 1 85 ? -10.117 -8.911 23.216 1.00 43.12 85 ALA A CA 1
ATOM 627 C C . ALA A 1 85 ? -10.255 -7.805 24.262 1.00 43.12 85 ALA A C 1
ATOM 629 O O . ALA A 1 85 ? -9.961 -6.642 23.895 1.00 43.12 85 ALA A O 1
#

Sequence (85 aa):
MEPKHFVFPFLAHAIGTLAGAFLAARLSVSKMRSAFIVGGFFLLGGIANTMMLPSPVWFSITDLVGAYLPMAWLGGKAGTQTSAA